Protein AF-A0AAE1TVD7-F1 (afdb_monomer)

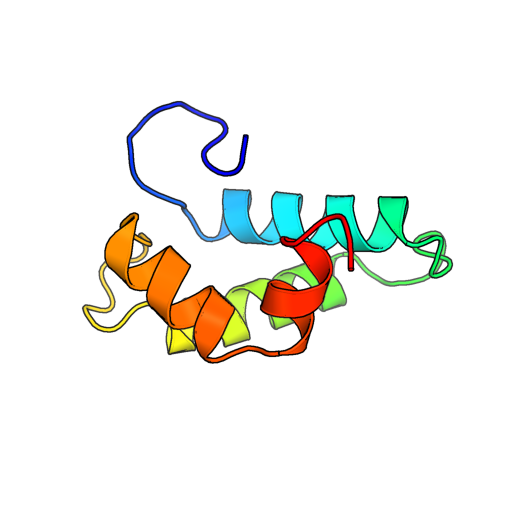Solvent-accessible surface area (backbone atoms only — not comparable to full-atom values): 4664 Å² total; per-residue (Å²): 130,62,43,82,87,71,82,71,41,35,40,65,70,40,44,21,50,51,54,45,51,49,40,54,72,71,63,65,65,53,91,77,56,58,67,65,61,40,42,54,50,31,48,58,48,44,65,68,31,31,81,82,68,78,67,52,29,42,65,67,33,45,52,52,32,31,67,73,35,64,67,53,35,60,68,73,49,88,72,133

Foldseek 3Di:
DQPPPPPQWHALVSLLVVQLVLCVVVVVPSVPDPSCVSSVVSVVLQVVLPPVPPRIGHPVSVVVSCVVDVVSVVSVDDDD

Organism: NCBI:txid1843537

Secondary structure (DSSP, 8-state):
---SS-SSEEEHHHHHHHHHHHHHHTT--GGGS-HHHHHHHHHHHHHHH-SS-SSEEEHHHHHHHHHH-HHHHHHHS---

Nearest PDB structures (foldseek):
  6epa-assembly1_A  TM=7.861E-01  e=6.610E-05  Drosophila melanogaster
  6tz8-assembly2_E  TM=7.516E-01  e=2.740E-03  Cryptococcus neoformans H99
  5b8i-assembly1_B  TM=7.620E-01  e=1.939E-02  Coccidioides immitis RS
  3ll8-assembly2_D  TM=7.173E-01  e=1.414E-02  Homo sapiens
  9b9g-assembly1_H  TM=6.853E-01  e=1.605E-02  Homo sapiens

Radius of gyration: 12.22 Å; Cα contacts (8 Å, |Δi|>4): 69; chains: 1; bounding box: 28×28×33 Å

pLDDT: mean 76.04, std 11.82, range [38.94, 88.31]

Mean predicted aligned error: 6.96 Å

Structure (mmCIF, N/CA/C/O backbone):
data_AF-A0AAE1TVD7-F1
#
_entry.id   AF-A0AAE1TVD7-F1
#
loop_
_atom_site.group_PDB
_atom_site.id
_atom_site.type_symbol
_atom_site.label_atom_id
_atom_site.label_alt_id
_atom_site.label_comp_id
_atom_site.label_asym_id
_atom_site.label_entity_id
_atom_site.label_seq_id
_atom_site.pdbx_PDB_ins_code
_atom_site.Cartn_x
_atom_si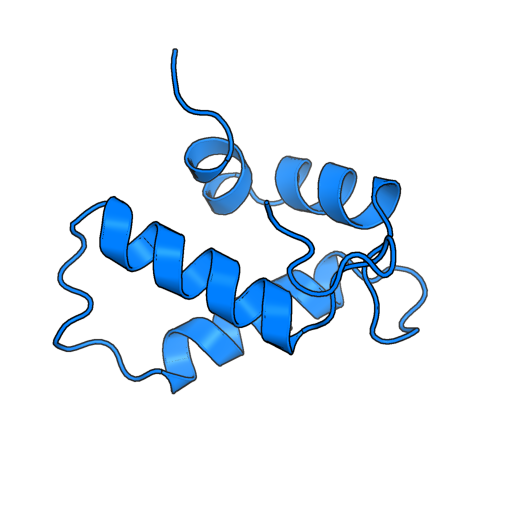te.Cartn_y
_atom_site.Cartn_z
_atom_site.occupancy
_atom_site.B_iso_or_equiv
_atom_site.auth_seq_id
_atom_site.auth_comp_id
_atom_site.auth_asym_id
_atom_site.auth_atom_id
_atom_site.pdbx_PDB_model_num
ATOM 1 N N . MET A 1 1 ? -11.193 -0.312 -6.607 1.00 64.12 1 MET A N 1
ATOM 2 C CA . MET A 1 1 ? -10.063 -0.233 -7.574 1.00 64.12 1 MET A CA 1
ATOM 3 C C . MET A 1 1 ? -8.703 -0.234 -6.866 1.00 64.12 1 MET A C 1
ATOM 5 O O . MET A 1 1 ? -7.694 -0.108 -7.538 1.00 64.12 1 MET A O 1
ATOM 9 N N . TYR A 1 2 ? -8.674 -0.476 -5.551 1.00 70.06 2 TYR A N 1
ATOM 10 C CA . TYR A 1 2 ? -7.470 -0.764 -4.764 1.00 70.06 2 TYR A CA 1
ATOM 11 C C . TYR A 1 2 ? -7.816 -1.901 -3.801 1.00 70.06 2 TYR A C 1
ATOM 13 O O . TYR A 1 2 ? -7.243 -2.974 -3.901 1.00 70.06 2 TYR A O 1
ATOM 21 N N . ASP A 1 3 ? -8.894 -1.708 -3.048 1.00 76.19 3 ASP A N 1
ATOM 22 C CA . ASP A 1 3 ? -9.721 -2.778 -2.496 1.00 76.19 3 ASP A CA 1
ATOM 23 C C . ASP A 1 3 ? -10.327 -3.603 -3.660 1.00 76.19 3 ASP A C 1
ATOM 25 O O . ASP A 1 3 ? -10.986 -3.041 -4.561 1.00 76.19 3 ASP A O 1
ATOM 29 N N . VAL A 1 4 ? -9.968 -4.891 -3.712 1.00 76.31 4 VAL A N 1
ATOM 30 C CA . VAL A 1 4 ? -10.327 -5.878 -4.744 1.00 76.31 4 VAL A CA 1
ATOM 31 C C . VAL A 1 4 ? -11.547 -6.681 -4.312 1.00 76.31 4 VAL A C 1
ATOM 33 O O . VAL A 1 4 ? -12.359 -7.039 -5.171 1.00 76.31 4 VAL A O 1
ATOM 36 N N . ASP A 1 5 ? -11.674 -6.983 -3.022 1.00 81.00 5 ASP A N 1
ATOM 37 C CA . ASP A 1 5 ? -12.765 -7.794 -2.478 1.00 81.00 5 ASP A CA 1
ATOM 38 C C . ASP A 1 5 ? -13.991 -6.964 -2.035 1.00 81.00 5 ASP A C 1
ATOM 40 O O . ASP A 1 5 ? -15.089 -7.509 -1.890 1.00 81.00 5 ASP A O 1
ATOM 44 N N . GLY A 1 6 ? -13.842 -5.643 -1.940 1.00 79.75 6 GLY A N 1
ATOM 45 C CA . GLY A 1 6 ? -14.880 -4.687 -1.570 1.00 79.75 6 GLY A CA 1
ATOM 46 C C . GLY A 1 6 ? -15.167 -4.645 -0.071 1.00 79.75 6 GLY A C 1
ATOM 47 O O . GLY A 1 6 ? -16.277 -4.253 0.308 1.00 79.75 6 GLY A O 1
ATOM 48 N N . ASN A 1 7 ? -14.234 -5.089 0.774 1.00 83.75 7 ASN A N 1
ATOM 49 C CA . ASN A 1 7 ? -14.413 -5.160 2.224 1.00 83.75 7 ASN A CA 1
ATOM 50 C C . ASN A 1 7 ? -14.260 -3.792 2.931 1.00 83.75 7 ASN A C 1
ATOM 52 O O . ASN A 1 7 ? -14.633 -3.664 4.101 1.00 83.75 7 ASN A O 1
ATOM 56 N N . GLY A 1 8 ? -13.799 -2.755 2.221 1.00 83.38 8 GLY A N 1
ATOM 57 C CA . GLY A 1 8 ? -13.611 -1.393 2.731 1.00 83.38 8 GLY A CA 1
ATOM 58 C C . GLY A 1 8 ? -12.254 -1.134 3.392 1.00 83.38 8 GLY A C 1
ATOM 59 O O . GLY A 1 8 ? -12.016 -0.015 3.860 1.00 83.38 8 GLY A O 1
ATOM 60 N N . VAL A 1 9 ? -11.373 -2.129 3.413 1.00 86.50 9 VAL A N 1
ATOM 61 C CA . VAL A 1 9 ? -9.978 -2.052 3.846 1.00 86.50 9 VAL A CA 1
ATOM 62 C C . VAL A 1 9 ? -9.065 -2.592 2.741 1.00 86.50 9 VAL A C 1
ATOM 64 O O . VAL A 1 9 ? -9.531 -3.045 1.703 1.00 86.50 9 VAL A O 1
ATOM 67 N N . ILE A 1 10 ? -7.755 -2.438 2.905 1.00 87.06 10 ILE A N 1
ATOM 68 C CA . ILE A 1 10 ? -6.762 -2.984 1.979 1.00 87.06 10 ILE A CA 1
ATOM 69 C C . ILE A 1 10 ? -5.838 -3.895 2.766 1.00 87.06 10 ILE A C 1
ATOM 71 O O . ILE A 1 10 ? -5.127 -3.436 3.659 1.00 87.06 10 ILE A O 1
ATOM 75 N N . ASP A 1 11 ? -5.814 -5.169 2.405 1.00 87.56 11 ASP A N 1
ATOM 76 C CA . ASP A 1 11 ? -4.899 -6.147 2.988 1.00 87.56 11 ASP A CA 1
ATOM 77 C C . ASP A 1 11 ? -3.510 -6.079 2.337 1.00 87.56 11 ASP A C 1
ATOM 79 O O . ASP A 1 11 ? -3.334 -5.630 1.198 1.00 87.56 11 ASP A O 1
ATOM 83 N N . VAL A 1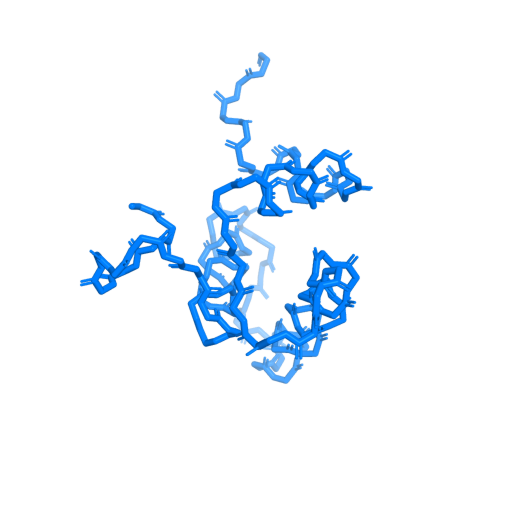 12 ? -2.498 -6.644 3.002 1.00 83.69 12 VAL A N 1
ATOM 84 C CA . VAL A 1 12 ? -1.136 -6.757 2.442 1.00 83.69 12 VAL A CA 1
ATOM 85 C C . VAL A 1 12 ? -1.119 -7.438 1.067 1.00 83.69 12 VAL A C 1
ATOM 87 O O . VAL A 1 12 ? -0.330 -7.081 0.196 1.00 83.69 12 VAL A O 1
ATOM 90 N N . SER A 1 13 ? -2.015 -8.401 0.840 1.00 85.31 13 SER A N 1
ATOM 91 C CA . SER A 1 13 ? -2.104 -9.128 -0.429 1.00 85.31 13 SER A CA 1
ATOM 92 C C . SER A 1 13 ? -2.649 -8.246 -1.556 1.00 85.31 13 SER A C 1
ATOM 94 O O . SER A 1 13 ? -2.206 -8.340 -2.703 1.00 85.31 13 SER A O 1
ATOM 96 N N . GLU A 1 14 ? -3.588 -7.359 -1.234 1.00 86.94 14 GLU A N 1
ATOM 97 C CA . GLU A 1 14 ? -4.142 -6.386 -2.170 1.00 86.94 14 GLU A CA 1
ATOM 98 C C . GLU A 1 14 ? -3.141 -5.269 -2.444 1.00 86.94 14 GLU A C 1
ATOM 100 O O . GLU A 1 14 ? -2.882 -4.967 -3.608 1.00 86.94 14 GLU A O 1
ATOM 105 N N . MET A 1 15 ? -2.472 -4.754 -1.409 1.00 84.31 15 MET A N 1
ATOM 106 C CA . MET A 1 15 ? -1.359 -3.811 -1.549 1.00 84.31 15 MET A CA 1
ATOM 107 C C . MET A 1 15 ? -0.274 -4.356 -2.488 1.00 84.31 15 MET A C 1
ATOM 109 O O . MET A 1 15 ? 0.134 -3.665 -3.422 1.00 84.31 15 MET A O 1
ATOM 113 N N . THR A 1 16 ? 0.149 -5.613 -2.315 1.00 84.69 16 THR A N 1
ATOM 114 C CA . THR A 1 16 ? 1.118 -6.254 -3.220 1.00 84.69 16 THR A CA 1
ATOM 115 C C . THR A 1 16 ? 0.621 -6.271 -4.661 1.00 84.69 16 THR A C 1
ATOM 117 O O . THR A 1 16 ? 1.376 -5.929 -5.570 1.00 84.69 16 THR A O 1
ATOM 120 N N . LYS A 1 17 ? -0.653 -6.607 -4.895 1.00 82.88 17 LYS A N 1
ATOM 121 C CA . LYS A 1 17 ? -1.239 -6.601 -6.246 1.00 82.88 17 LYS A CA 1
ATOM 122 C C . LYS A 1 17 ? -1.293 -5.203 -6.852 1.00 82.88 17 LYS A C 1
ATOM 124 O O . LYS A 1 17 ? -1.003 -5.068 -8.038 1.00 82.88 17 LYS A O 1
ATOM 129 N N . ILE A 1 18 ? -1.633 -4.182 -6.065 1.00 80.62 18 ILE A N 1
ATOM 130 C CA . ILE A 1 18 ? -1.658 -2.780 -6.506 1.00 80.62 18 ILE A CA 1
ATOM 131 C C . ILE A 1 18 ? -0.257 -2.361 -6.948 1.00 80.62 18 ILE A C 1
ATOM 133 O O . ILE A 1 18 ? -0.069 -1.930 -8.083 1.00 80.62 18 ILE A O 1
ATOM 137 N N . VAL A 1 19 ? 0.740 -2.556 -6.083 1.00 79.69 19 VAL A N 1
ATOM 138 C CA . VAL A 1 19 ? 2.143 -2.215 -6.356 1.00 79.69 19 VAL A CA 1
ATOM 139 C C . VAL A 1 19 ? 2.658 -2.968 -7.588 1.00 79.69 19 VAL A C 1
ATOM 141 O O . VAL A 1 19 ? 3.274 -2.371 -8.471 1.00 79.69 19 VAL A O 1
ATOM 144 N N . GLN A 1 20 ? 2.352 -4.263 -7.702 1.00 79.50 20 GLN A N 1
ATOM 145 C CA . GLN A 1 20 ? 2.711 -5.086 -8.859 1.00 79.50 20 GLN A CA 1
ATOM 146 C C . GLN A 1 20 ? 2.072 -4.566 -10.158 1.00 79.50 20 GLN A C 1
ATOM 148 O O . GLN A 1 20 ? 2.763 -4.436 -11.167 1.00 79.50 20 GLN A O 1
ATOM 153 N N . ALA A 1 21 ? 0.775 -4.247 -10.137 1.00 78.88 21 ALA A N 1
ATOM 154 C CA . ALA A 1 21 ? 0.036 -3.753 -11.299 1.00 78.88 21 ALA A CA 1
ATOM 155 C C . ALA A 1 21 ? 0.531 -2.373 -11.752 1.00 78.88 21 ALA A C 1
ATOM 157 O O . ALA A 1 21 ? 0.632 -2.107 -12.947 1.00 78.88 21 ALA A O 1
ATOM 158 N N . ILE A 1 22 ? 0.897 -1.510 -10.807 1.00 75.00 22 ILE A N 1
ATOM 159 C CA . ILE A 1 22 ? 1.490 -0.202 -11.086 1.00 75.00 22 ILE A CA 1
ATOM 160 C C . ILE A 1 22 ? 2.868 -0.349 -11.750 1.00 75.00 22 ILE A C 1
ATOM 162 O O . ILE A 1 22 ? 3.151 0.334 -12.736 1.00 75.00 22 ILE A O 1
ATOM 166 N N . TYR A 1 23 ? 3.722 -1.250 -11.251 1.00 74.25 23 TYR A N 1
ATOM 167 C CA . TYR A 1 23 ? 5.017 -1.526 -11.885 1.00 74.25 23 TYR A CA 1
ATOM 168 C C . TYR A 1 23 ? 4.858 -2.083 -13.305 1.00 74.25 23 TYR A C 1
ATOM 170 O O . TYR A 1 23 ? 5.641 -1.726 -14.187 1.00 74.25 23 TYR A O 1
ATOM 178 N N . ASP A 1 24 ? 3.847 -2.925 -13.537 1.00 73.62 24 ASP A N 1
ATOM 179 C CA . ASP A 1 24 ? 3.484 -3.415 -14.872 1.00 73.62 24 ASP A CA 1
ATOM 180 C C . ASP A 1 24 ? 3.027 -2.266 -15.793 1.00 73.62 24 ASP A C 1
ATOM 182 O O . ASP A 1 24 ? 3.498 -2.144 -16.924 1.00 73.62 24 ASP A O 1
ATOM 186 N N . MET A 1 25 ? 2.204 -1.349 -15.272 1.00 69.38 25 MET A N 1
ATOM 187 C CA . MET A 1 25 ? 1.666 -0.202 -16.013 1.00 69.38 25 MET A CA 1
ATOM 188 C C . MET A 1 25 ? 2.725 0.850 -16.381 1.00 69.38 25 MET A C 1
ATOM 190 O O . MET A 1 25 ? 2.658 1.434 -17.462 1.00 69.38 25 MET A O 1
ATOM 194 N N . LEU A 1 26 ? 3.717 1.094 -15.520 1.00 67.25 26 LEU A N 1
ATOM 195 C CA . LEU A 1 26 ? 4.791 2.069 -15.770 1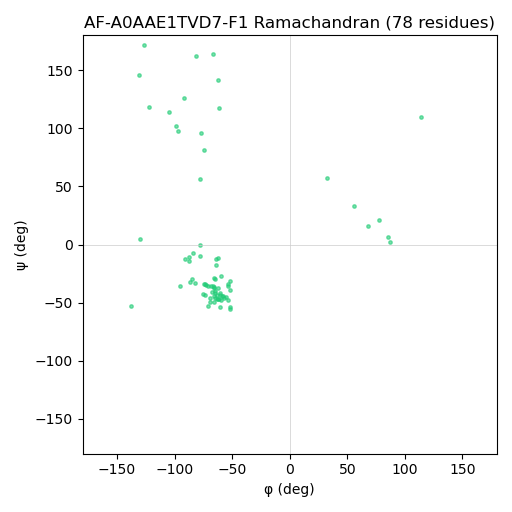.00 67.25 26 LEU A CA 1
ATOM 196 C C . LEU A 1 26 ? 5.872 1.562 -16.734 1.00 67.25 26 LEU A C 1
ATOM 198 O O . LEU A 1 26 ? 6.811 2.293 -17.049 1.00 67.25 26 LEU A O 1
ATOM 202 N N . GLY A 1 27 ? 5.741 0.331 -17.236 1.00 58.47 27 GLY A N 1
ATOM 203 C CA . GLY A 1 27 ? 6.652 -0.227 -18.233 1.00 58.47 27 GLY A CA 1
ATOM 204 C C . GLY A 1 27 ? 8.060 -0.485 -17.696 1.00 58.47 27 GLY A C 1
ATOM 205 O O . GLY A 1 27 ? 8.994 -0.683 -18.474 1.00 58.47 27 GLY A O 1
ATOM 206 N N . THR A 1 28 ? 8.238 -0.509 -16.373 1.00 55.25 28 THR A N 1
ATOM 207 C CA . THR A 1 28 ? 9.525 -0.731 -15.707 1.00 55.25 28 THR A CA 1
ATOM 208 C C . THR A 1 28 ? 9.896 -2.218 -15.714 1.00 55.25 28 THR A C 1
ATOM 210 O O . THR A 1 28 ? 10.115 -2.800 -14.662 1.00 55.25 28 THR A O 1
ATOM 213 N N 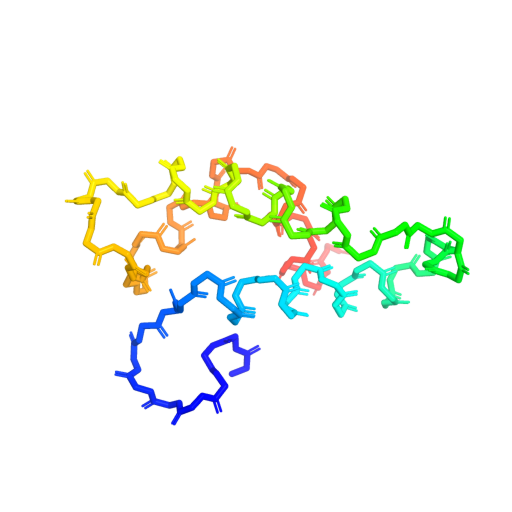. ASN A 1 29 ? 9.953 -2.856 -16.891 1.00 48.16 29 ASN A N 1
ATOM 214 C CA . ASN A 1 29 ? 10.459 -4.220 -17.125 1.00 48.16 29 ASN A CA 1
ATOM 215 C C . ASN A 1 29 ? 10.229 -5.205 -15.954 1.00 48.16 29 AS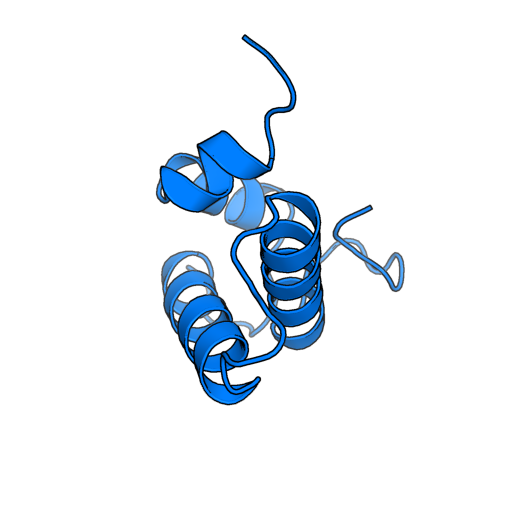N A C 1
ATOM 217 O O . ASN A 1 29 ? 11.164 -5.817 -15.431 1.00 48.16 29 ASN A O 1
ATOM 221 N N . SER A 1 30 ? 8.968 -5.383 -15.555 1.00 50.59 30 SER A N 1
ATOM 222 C CA . SER A 1 30 ? 8.550 -6.314 -14.496 1.00 50.59 30 SER A CA 1
ATOM 223 C C . SER A 1 30 ? 8.825 -7.783 -14.837 1.00 50.59 30 SER A C 1
ATOM 225 O O . SER A 1 30 ? 8.817 -8.629 -13.951 1.00 50.59 30 SER A O 1
ATOM 227 N N . ALA A 1 31 ? 9.158 -8.097 -16.093 1.00 50.38 31 ALA A N 1
ATOM 228 C CA . ALA A 1 31 ? 9.484 -9.450 -16.542 1.00 50.38 31 ALA A CA 1
ATOM 229 C C . ALA A 1 31 ? 10.733 -10.063 -15.871 1.00 50.38 31 ALA A C 1
ATOM 231 O O . ALA A 1 31 ? 10.969 -11.258 -16.022 1.00 50.38 31 ALA A O 1
ATOM 232 N N . SER A 1 32 ? 11.534 -9.274 -15.140 1.00 51.31 32 SER A N 1
ATOM 233 C CA . SER A 1 32 ? 12.747 -9.765 -14.472 1.00 51.31 32 SER A CA 1
ATOM 234 C C . SER A 1 32 ? 12.869 -9.379 -12.993 1.00 51.31 32 SER A C 1
ATOM 236 O O . SER A 1 32 ? 13.903 -9.672 -12.389 1.00 51.31 32 SER A O 1
ATOM 238 N N . ARG A 1 33 ? 11.856 -8.732 -12.394 1.00 56.00 33 ARG A N 1
ATOM 239 C CA . ARG A 1 33 ? 11.849 -8.464 -10.947 1.00 56.00 33 ARG A CA 1
ATOM 240 C C . ARG A 1 33 ? 11.136 -9.611 -10.228 1.00 56.00 33 ARG A C 1
ATOM 242 O O . ARG A 1 33 ? 10.005 -9.918 -10.596 1.00 56.00 33 ARG A O 1
ATOM 249 N N . PRO A 1 34 ? 11.765 -10.249 -9.227 1.00 57.44 34 PRO A N 1
ATOM 250 C CA . PRO A 1 34 ? 11.102 -11.296 -8.465 1.00 57.44 34 PRO A CA 1
ATOM 251 C C . PRO A 1 34 ? 9.881 -10.710 -7.749 1.00 57.44 34 PRO A C 1
ATOM 253 O O . PRO A 1 34 ? 9.938 -9.580 -7.256 1.00 57.44 34 PRO A O 1
ATOM 256 N N . ALA A 1 35 ? 8.790 -11.478 -7.692 1.00 59.94 35 ALA A N 1
ATOM 257 C CA . ALA A 1 35 ? 7.585 -11.127 -6.936 1.00 59.94 35 ALA A CA 1
ATOM 258 C C . ALA A 1 35 ? 7.922 -10.766 -5.477 1.00 59.94 35 ALA A C 1
ATOM 260 O O . ALA A 1 35 ? 7.329 -9.847 -4.918 1.00 59.94 35 ALA A O 1
ATOM 2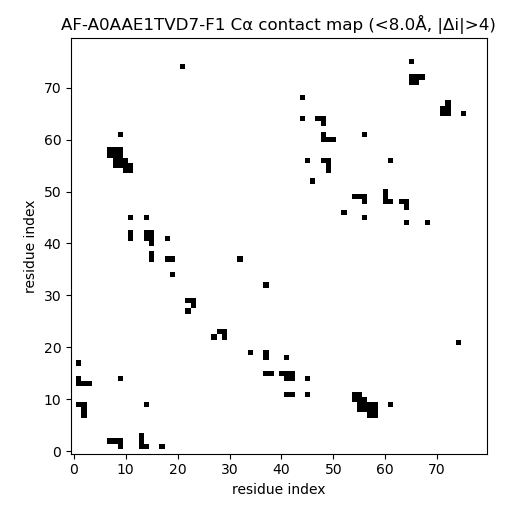61 N N . ASP A 1 36 ? 8.974 -11.380 -4.927 1.00 64.94 36 ASP A N 1
ATOM 262 C CA . ASP A 1 36 ? 9.542 -11.061 -3.618 1.00 64.94 36 ASP A CA 1
ATOM 263 C C . ASP A 1 36 ? 9.899 -9.575 -3.456 1.00 64.94 36 ASP A C 1
ATOM 265 O O . ASP A 1 36 ? 9.716 -9.016 -2.385 1.00 64.94 36 ASP A O 1
ATOM 269 N N . SER A 1 37 ? 10.366 -8.886 -4.506 1.00 75.12 37 SER A N 1
ATOM 270 C CA . SER A 1 37 ? 10.688 -7.452 -4.415 1.00 75.12 37 SER A CA 1
ATOM 271 C C . SER A 1 37 ? 9.448 -6.565 -4.331 1.00 75.12 37 SER A C 1
ATOM 273 O O . SER A 1 37 ? 9.500 -5.522 -3.683 1.00 75.12 37 SER A O 1
ATOM 275 N N . ALA A 1 38 ? 8.355 -6.937 -5.000 1.00 76.00 38 ALA A N 1
ATOM 276 C CA . ALA A 1 38 ? 7.101 -6.192 -4.924 1.00 76.00 38 ALA A CA 1
ATOM 277 C C . ALA A 1 38 ? 6.401 -6.454 -3.589 1.00 76.00 38 ALA A C 1
ATOM 279 O O . ALA A 1 38 ? 5.949 -5.506 -2.956 1.00 76.00 38 ALA A O 1
ATOM 280 N N . GLU A 1 39 ? 6.385 -7.708 -3.137 1.00 82.06 39 GLU A N 1
ATOM 281 C CA . GLU A 1 39 ? 5.809 -8.097 -1.851 1.00 82.06 39 GLU A CA 1
ATOM 282 C C . GLU A 1 39 ? 6.580 -7.488 -0.673 1.00 82.06 39 GLU A C 1
ATOM 284 O O . GLU A 1 39 ? 5.966 -6.878 0.194 1.00 82.06 39 GLU A O 1
ATOM 289 N N . GLU A 1 40 ? 7.917 -7.541 -0.662 1.00 84.06 40 GLU A N 1
ATOM 290 C CA . GLU A 1 40 ? 8.737 -6.898 0.380 1.00 84.06 40 GLU A CA 1
ATOM 291 C C . GLU A 1 40 ? 8.516 -5.382 0.425 1.00 84.06 40 GLU A C 1
ATOM 293 O O . GLU A 1 40 ? 8.396 -4.794 1.501 1.00 84.06 40 GLU A O 1
ATOM 298 N N . ARG A 1 41 ? 8.426 -4.729 -0.743 1.00 81.75 41 ARG A N 1
ATOM 299 C CA . ARG A 1 41 ? 8.145 -3.287 -0.829 1.00 81.75 41 ARG A CA 1
ATOM 300 C C . ARG A 1 41 ? 6.747 -2.979 -0.320 1.00 81.75 41 ARG A C 1
ATOM 302 O O . ARG A 1 41 ? 6.607 -2.112 0.536 1.00 81.75 41 ARG A O 1
ATOM 309 N N . ALA A 1 42 ? 5.744 -3.709 -0.800 1.00 83.06 42 ALA A N 1
ATOM 310 C CA . ALA A 1 42 ? 4.368 -3.581 -0.353 1.00 83.06 42 ALA A CA 1
ATOM 311 C C . ALA A 1 42 ? 4.270 -3.769 1.158 1.00 83.06 42 ALA A C 1
ATOM 313 O O . ALA A 1 42 ? 3.670 -2.936 1.811 1.00 83.06 42 ALA A O 1
ATOM 314 N N . LYS A 1 43 ? 4.934 -4.775 1.731 1.00 85.06 43 LYS A N 1
ATOM 315 C CA . LYS A 1 43 ? 4.934 -5.066 3.169 1.00 85.06 43 LYS A CA 1
ATOM 316 C C . LYS A 1 43 ? 5.651 -3.998 3.995 1.00 85.06 43 LYS A C 1
ATOM 318 O O . LYS A 1 43 ? 5.152 -3.600 5.041 1.00 85.06 43 LYS A O 1
ATOM 323 N N . ALA A 1 44 ? 6.785 -3.483 3.519 1.00 84.56 44 ALA A N 1
ATOM 324 C CA . ALA A 1 44 ? 7.508 -2.396 4.183 1.00 84.56 44 ALA A CA 1
ATOM 325 C C . ALA A 1 44 ? 6.713 -1.083 4.189 1.00 84.56 44 ALA A C 1
ATOM 327 O O . ALA A 1 44 ? 6.756 -0.328 5.161 1.00 84.56 44 ALA A O 1
ATOM 328 N N . ILE A 1 45 ? 6.005 -0.812 3.094 1.00 82.56 45 ILE A N 1
ATOM 329 C CA . ILE A 1 45 ? 5.087 0.316 2.974 1.00 82.56 45 ILE A CA 1
ATOM 330 C C . ILE A 1 45 ? 3.876 0.077 3.876 1.00 82.56 45 ILE A C 1
ATOM 332 O O . ILE A 1 45 ? 3.560 0.922 4.701 1.00 82.56 45 ILE A O 1
ATOM 336 N N . PHE A 1 46 ? 3.264 -1.100 3.784 1.00 85.69 46 PHE A N 1
ATOM 337 C CA . PHE A 1 46 ? 2.111 -1.519 4.566 1.00 85.69 46 PHE A CA 1
ATOM 338 C C . PHE A 1 46 ? 2.355 -1.318 6.058 1.00 85.69 46 PHE A C 1
ATOM 340 O O . PHE A 1 46 ? 1.647 -0.543 6.678 1.00 85.69 46 PHE A O 1
ATOM 347 N N . SER A 1 47 ? 3.431 -1.882 6.611 1.00 86.25 47 SER A N 1
ATOM 348 C CA . SER A 1 47 ? 3.782 -1.712 8.028 1.00 86.25 47 SER A CA 1
ATOM 349 C C . SER A 1 47 ? 4.117 -0.271 8.430 1.00 86.25 47 SER A C 1
ATOM 351 O O . SER A 1 47 ? 4.152 0.036 9.616 1.00 86.25 47 SER A O 1
ATOM 353 N N . LYS A 1 48 ? 4.412 0.619 7.476 1.00 84.31 48 LYS A N 1
ATOM 354 C CA . LYS A 1 48 ? 4.577 2.058 7.738 1.00 84.31 48 LYS A CA 1
ATOM 355 C C . LYS A 1 48 ? 3.255 2.819 7.729 1.00 84.31 48 LYS A C 1
ATOM 357 O O . LYS A 1 48 ? 3.174 3.862 8.369 1.00 84.31 48 LYS A O 1
ATOM 362 N N . MET A 1 49 ? 2.286 2.351 6.950 1.00 85.06 49 MET A N 1
ATOM 363 C CA . MET A 1 49 ? 0.957 2.949 6.821 1.00 85.06 49 MET A CA 1
ATOM 364 C C . MET A 1 49 ? -0.004 2.437 7.897 1.00 85.06 49 MET A C 1
ATOM 366 O O . MET A 1 49 ? -0.874 3.180 8.339 1.00 85.06 49 MET A O 1
ATOM 370 N N . ASP A 1 50 ? 0.183 1.184 8.305 1.00 87.19 50 ASP A N 1
ATOM 371 C CA . ASP A 1 50 ? -0.579 0.466 9.317 1.00 87.19 50 ASP A CA 1
ATOM 372 C C . ASP A 1 50 ? -0.185 0.982 10.713 1.00 87.19 50 ASP A C 1
ATOM 374 O O . ASP A 1 50 ? 0.693 0.444 11.396 1.00 87.19 50 ASP A O 1
ATOM 378 N N . GLU A 1 51 ? -0.777 2.116 11.106 1.00 84.06 51 GLU A N 1
ATOM 379 C CA . GLU A 1 51 ? -0.511 2.755 12.400 1.00 84.06 51 GLU A CA 1
ATOM 380 C C . GLU A 1 51 ? -1.012 1.878 13.556 1.00 84.06 51 GLU A C 1
ATOM 382 O O . GLU A 1 51 ? -0.382 1.823 14.618 1.00 84.06 51 GLU A O 1
ATOM 387 N N . ASN A 1 52 ? -2.134 1.183 13.357 1.00 86.12 52 ASN A N 1
ATOM 388 C CA . ASN A 1 52 ? -2.771 0.361 14.382 1.00 86.12 52 ASN A CA 1
ATOM 389 C C . ASN A 1 52 ? -2.220 -1.085 14.433 1.00 86.12 52 ASN A C 1
ATOM 391 O O . ASN A 1 52 ? -2.435 -1.774 15.433 1.00 86.12 52 ASN A O 1
ATOM 395 N N . ASN A 1 53 ? -1.428 -1.492 13.435 1.00 83.38 53 ASN A N 1
ATOM 396 C CA . ASN A 1 53 ? -0.845 -2.827 13.274 1.00 83.38 53 ASN A CA 1
ATOM 397 C C . ASN A 1 53 ? -1.905 -3.940 13.276 1.00 83.38 53 ASN A C 1
ATOM 399 O O . ASN A 1 53 ? -1.659 -5.036 13.795 1.00 83.38 53 ASN A O 1
ATOM 403 N N . ASP A 1 54 ? -3.096 -3.654 12.746 1.00 86.62 54 ASP A N 1
ATOM 404 C CA . ASP A 1 54 ? -4.202 -4.611 12.672 1.00 86.62 54 ASP A CA 1
ATOM 405 C C . ASP A 1 54 ? -4.117 -5.528 11.442 1.00 86.62 54 ASP A C 1
ATOM 407 O O . ASP A 1 54 ? -4.848 -6.520 11.363 1.00 86.62 54 ASP A O 1
ATOM 411 N N . GLY A 1 55 ? -3.169 -5.259 10.537 1.00 85.19 55 GLY A N 1
ATOM 412 C CA . GLY A 1 55 ? -2.974 -6.033 9.319 1.00 85.19 55 GLY A CA 1
ATOM 413 C C . GLY A 1 55 ? -3.860 -5.594 8.156 1.00 85.19 55 GLY A C 1
ATOM 414 O O . GLY A 1 55 ? -3.796 -6.240 7.108 1.00 85.19 55 GLY A O 1
ATOM 415 N N . ASN A 1 56 ? -4.603 -4.492 8.306 1.00 88.31 5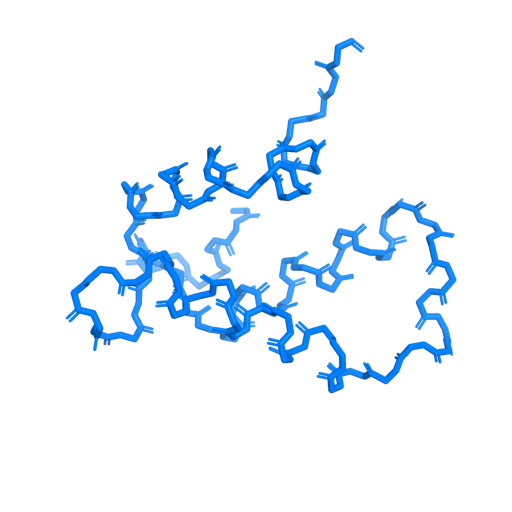6 ASN A N 1
ATOM 416 C CA . ASN A 1 56 ? -5.485 -3.890 7.313 1.00 88.31 56 ASN A CA 1
ATOM 417 C C . ASN A 1 56 ? -5.210 -2.384 7.188 1.00 88.31 56 ASN A C 1
ATOM 419 O O . ASN A 1 56 ? -4.928 -1.691 8.153 1.00 88.31 56 ASN A O 1
ATOM 423 N N . LEU A 1 57 ? -5.342 -1.838 5.983 1.00 87.50 57 LEU A N 1
ATOM 424 C CA . LEU A 1 57 ? -5.295 -0.392 5.780 1.00 87.50 57 LEU A CA 1
ATOM 425 C C . LEU A 1 57 ? -6.694 0.134 5.531 1.00 87.50 57 LEU A C 1
ATOM 427 O O . LEU A 1 57 ? -7.310 -0.143 4.501 1.00 87.50 57 LEU A O 1
ATOM 431 N N . THR A 1 58 ? -7.188 0.943 6.457 1.00 88.25 58 THR A N 1
ATOM 432 C CA . THR A 1 58 ? -8.406 1.717 6.226 1.00 88.25 58 THR A CA 1
ATOM 433 C C . THR A 1 58 ? -8.179 2.775 5.144 1.00 88.25 58 THR A C 1
ATOM 435 O O . THR A 1 58 ? -7.047 3.132 4.816 1.00 88.25 58 THR A O 1
ATOM 438 N N . GLN A 1 59 ? -9.257 3.339 4.591 1.00 82.56 59 GLN A N 1
ATOM 439 C CA . GLN A 1 59 ? -9.146 4.444 3.628 1.00 82.56 59 GLN A CA 1
ATOM 440 C C . GLN A 1 59 ? -8.275 5.602 4.136 1.00 82.56 59 GLN A C 1
ATOM 442 O O . GLN A 1 59 ? -7.519 6.176 3.355 1.00 82.56 59 GLN A O 1
ATOM 447 N N . GLU A 1 60 ? -8.369 5.949 5.422 1.00 85.38 60 GLU A N 1
ATOM 448 C CA . GLU A 1 60 ? -7.574 7.031 6.008 1.00 85.38 60 GLU A CA 1
ATOM 449 C C . GLU A 1 60 ? -6.089 6.671 6.094 1.00 85.38 60 GLU A C 1
ATOM 451 O O . GLU A 1 60 ? -5.247 7.480 5.698 1.00 85.38 60 GLU A O 1
ATOM 456 N N . GLU A 1 61 ? -5.764 5.463 6.559 1.00 86.94 61 GLU A N 1
ATOM 457 C CA . GLU A 1 61 ? -4.385 4.962 6.645 1.00 86.94 61 GLU A CA 1
ATOM 458 C C . GLU A 1 61 ? -3.763 4.810 5.262 1.00 86.94 61 GLU A C 1
ATOM 460 O O . GLU A 1 61 ? -2.631 5.235 5.037 1.00 86.94 61 GLU A O 1
ATOM 465 N N . PHE A 1 62 ? -4.532 4.304 4.299 1.00 82.38 62 PHE A N 1
ATOM 466 C CA . PHE A 1 62 ? -4.100 4.200 2.915 1.00 82.38 62 PHE A CA 1
ATOM 467 C C . PHE A 1 62 ? -3.830 5.580 2.307 1.00 82.38 62 PHE A C 1
ATOM 469 O O . PHE A 1 62 ? -2.773 5.789 1.718 1.00 82.38 62 PHE A O 1
ATOM 476 N N . LEU A 1 63 ? -4.731 6.555 2.479 1.00 81.44 63 LEU A N 1
ATOM 477 C CA . LEU A 1 63 ? -4.536 7.919 1.972 1.00 81.44 63 LEU A CA 1
ATOM 478 C C . LEU A 1 63 ? -3.326 8.603 2.612 1.00 81.44 63 LEU A C 1
ATOM 480 O O . LEU A 1 63 ? -2.498 9.176 1.901 1.00 81.44 63 LEU A O 1
ATOM 484 N N . LYS A 1 64 ? -3.196 8.526 3.941 1.00 84.38 64 LYS A N 1
ATOM 485 C CA . LYS A 1 64 ? -2.014 9.018 4.666 1.00 84.38 64 LYS A CA 1
ATOM 486 C C . LYS A 1 64 ? -0.749 8.362 4.151 1.00 84.38 64 LYS A C 1
ATOM 488 O O . LYS A 1 64 ? 0.241 9.039 3.895 1.00 84.38 64 LYS A O 1
ATOM 493 N N . GLY A 1 65 ? -0.796 7.053 3.990 1.00 81.56 65 GLY A N 1
ATOM 494 C CA . GLY A 1 65 ? 0.305 6.272 3.492 1.00 81.56 65 GLY A CA 1
ATOM 495 C C . GLY A 1 65 ? 0.740 6.697 2.102 1.00 81.56 65 GLY A C 1
ATOM 496 O O . GLY A 1 65 ? 1.924 6.916 1.860 1.00 81.56 65 GLY A O 1
ATOM 497 N N . CYS A 1 66 ? -0.219 6.861 1.197 1.00 80.25 66 CYS A N 1
ATOM 498 C CA . CYS A 1 66 ? 0.042 7.310 -0.162 1.00 80.25 66 CYS A CA 1
ATOM 499 C C . CYS A 1 66 ? 0.590 8.736 -0.186 1.00 80.25 66 CYS A C 1
ATOM 501 O O . CYS A 1 66 ? 1.358 9.065 -1.073 1.00 80.25 66 CYS A O 1
ATOM 503 N N . LEU A 1 67 ? 0.232 9.587 0.778 1.00 79.56 67 LEU A N 1
ATOM 504 C CA . LEU A 1 67 ? 0.822 10.921 0.930 1.00 79.56 67 LEU A CA 1
ATOM 505 C C . LEU A 1 67 ? 2.246 10.878 1.501 1.00 79.56 67 LEU A C 1
ATOM 507 O O . LEU A 1 67 ? 3.067 11.722 1.148 1.00 79.56 67 LEU A O 1
ATOM 511 N N . LEU A 1 68 ? 2.534 9.927 2.391 1.00 77.56 68 LEU A N 1
ATOM 512 C CA . LEU A 1 68 ? 3.856 9.736 2.992 1.00 77.56 68 LEU A CA 1
ATOM 513 C C . LEU A 1 68 ? 4.858 9.133 2.005 1.00 77.56 68 LEU A C 1
ATOM 515 O O . LEU A 1 68 ? 6.046 9.453 2.062 1.00 77.56 68 LEU A O 1
ATOM 519 N N . ASP A 1 69 ? 4.387 8.264 1.116 1.00 78.12 69 ASP A N 1
ATOM 520 C CA . ASP A 1 69 ? 5.208 7.627 0.099 1.00 78.12 69 ASP A CA 1
ATOM 521 C C . ASP A 1 69 ? 5.053 8.345 -1.247 1.00 78.12 69 ASP A C 1
ATOM 523 O O . ASP A 1 69 ? 4.073 8.177 -1.968 1.00 78.12 69 ASP A O 1
ATOM 527 N N . GLU A 1 70 ? 6.042 9.170 -1.601 1.00 74.50 70 GLU A N 1
ATOM 528 C CA . GLU A 1 70 ? 6.035 9.917 -2.863 1.00 74.50 70 GLU A CA 1
ATOM 529 C C . GLU A 1 70 ? 5.969 9.019 -4.111 1.00 74.50 70 GLU A C 1
ATOM 531 O O . GLU A 1 70 ? 5.496 9.479 -5.151 1.00 74.50 70 GLU A O 1
ATOM 536 N N . GLU A 1 71 ? 6.463 7.777 -4.044 1.00 71.94 71 GLU A N 1
ATOM 537 C CA . GLU A 1 71 ? 6.436 6.838 -5.171 1.00 71.94 71 GLU A CA 1
ATOM 538 C C . GLU A 1 71 ? 4.990 6.381 -5.400 1.00 71.94 71 GLU A C 1
ATOM 540 O O . GLU A 1 71 ? 4.455 6.599 -6.485 1.00 71.94 71 GLU A O 1
ATOM 545 N N . LEU A 1 72 ? 4.306 5.891 -4.361 1.00 75.75 72 LEU A N 1
ATOM 546 C CA . LEU A 1 72 ? 2.876 5.556 -4.420 1.00 75.75 72 LEU A CA 1
ATOM 547 C C . LEU A 1 72 ? 2.002 6.764 -4.761 1.00 75.75 72 LEU A C 1
ATOM 549 O O . LEU A 1 72 ? 1.136 6.651 -5.625 1.00 75.75 72 LEU A O 1
ATOM 553 N N . SER A 1 73 ? 2.254 7.928 -4.156 1.00 79.12 73 SER A N 1
ATOM 554 C CA . SER A 1 73 ? 1.542 9.176 -4.463 1.00 79.12 73 SER A CA 1
ATOM 555 C C . SER A 1 73 ? 1.544 9.471 -5.961 1.00 79.12 73 SER A C 1
ATOM 557 O O . SER A 1 73 ? 0.484 9.616 -6.575 1.00 79.12 73 SER A O 1
ATOM 559 N N . LYS A 1 74 ? 2.742 9.487 -6.566 1.00 71.88 74 LYS A N 1
ATOM 560 C CA . LYS A 1 74 ? 2.959 9.775 -7.994 1.00 71.88 74 LYS A CA 1
ATOM 561 C C . LYS A 1 74 ? 2.352 8.721 -8.906 1.00 71.88 74 LYS A C 1
ATOM 563 O O . LYS A 1 74 ? 2.005 9.025 -10.040 1.00 71.88 74 LYS A O 1
ATOM 568 N N . MET A 1 75 ? 2.250 7.487 -8.430 1.00 70.62 75 MET A N 1
ATOM 569 C CA . MET A 1 75 ? 1.700 6.374 -9.193 1.00 70.62 75 MET A CA 1
ATOM 570 C C . MET A 1 75 ? 0.167 6.333 -9.162 1.00 70.62 75 MET A C 1
ATOM 572 O O . MET A 1 75 ? -0.457 5.949 -10.148 1.00 70.62 75 MET A O 1
ATOM 576 N N . LEU A 1 76 ? -0.439 6.747 -8.048 1.00 72.25 76 LEU A N 1
ATOM 577 C CA . LEU A 1 76 ? -1.890 6.748 -7.837 1.00 72.25 76 LEU A CA 1
ATOM 578 C C . LEU A 1 76 ? -2.576 8.026 -8.333 1.00 72.25 76 LEU A C 1
ATOM 580 O O . LEU A 1 76 ? -3.801 8.045 -8.455 1.00 72.25 76 LEU A O 1
ATOM 584 N N . THR A 1 77 ? -1.815 9.085 -8.622 1.00 64.75 77 THR A N 1
ATOM 585 C CA . THR A 1 77 ? -2.317 10.292 -9.292 1.00 64.75 77 THR A CA 1
ATOM 586 C C . THR A 1 77 ? -2.025 10.231 -10.795 1.00 64.75 77 THR A C 1
ATOM 588 O O . THR A 1 77 ? -0.926 10.577 -11.229 1.00 64.75 77 THR A O 1
ATOM 591 N N . PRO A 1 78 ? -2.991 9.820 -11.640 1.00 49.94 78 PRO A N 1
ATOM 592 C CA . PRO A 1 78 ? -2.826 9.899 -13.081 1.00 49.94 78 PRO A CA 1
ATOM 593 C C . PRO A 1 78 ? -3.036 11.354 -13.524 1.00 49.94 78 PRO A C 1
ATOM 595 O O . PRO A 1 78 ? -4.166 11.787 -13.738 1.00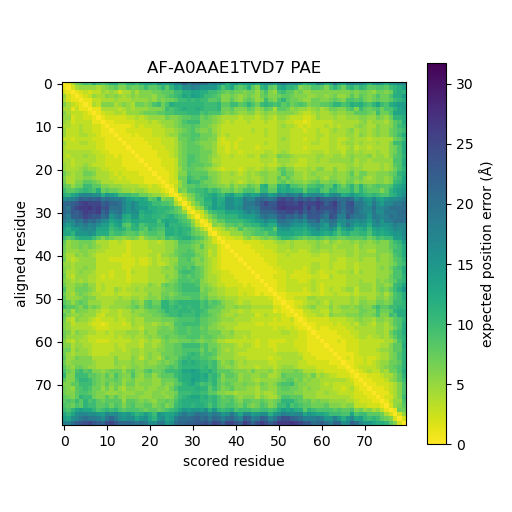 49.94 78 PRO A O 1
ATOM 598 N N . GLY A 1 79 ? -1.944 12.106 -13.664 1.00 46.75 79 GLY A N 1
ATOM 599 C CA . GLY A 1 79 ? -1.932 13.407 -14.341 1.00 46.75 79 GLY A CA 1
ATOM 600 C C . GLY A 1 79 ? -1.627 14.605 -13.443 1.00 46.75 79 GLY A C 1
ATOM 601 O O . GLY A 1 79 ? -2.467 15.052 -12.663 1.00 46.75 79 GLY A O 1
ATOM 602 N N . ALA A 1 80 ? -0.440 15.174 -13.651 1.00 38.94 80 ALA A N 1
ATOM 603 C CA . ALA A 1 80 ? -0.329 16.610 -13.885 1.00 38.94 80 ALA A CA 1
ATOM 604 C C . ALA A 1 80 ? -0.343 16.842 -15.403 1.00 38.94 80 ALA A C 1
ATOM 606 O O . ALA A 1 80 ? 0.202 15.967 -16.119 1.00 38.94 80 ALA A O 1
#

InterPro domains:
  IPR002048 EF-hand domain [PF13499] (1-66)
  IPR002048 EF-hand domain [PS50222] (1-25)
  IPR002048 EF-hand domain [PS50222] (37-72)
  IPR002048 EF-hand domain [SM00054] (1-22)
  IPR002048 EF-hand domain [SM00054] (41-69)
  IPR002048 EF-hand domain [cd00051] (1-65)
  IPR011992 EF-hand domain pair [SSF47473] (1-77)
  IPR018247 EF-Hand 1, calcium-binding site [PS00018] (3-15)
  IPR018247 EF-Hand 1, calcium-binding site [PS00018] (50-62)
  IPR028846 Recoverin family [PTHR23055] (1-64)

Sequence (80 aa):
MYDVDGNGVIDVSEMTKIVQAIYDMLGTNSASRPADSAEERAKAIFSKMDENNDGNLTQEEFLKGCLLDEELSKMLTPGA